Protein AF-K8X800-F1 (afdb_monomer_lite)

Structure (mmCIF, N/CA/C/O backbone):
data_AF-K8X800-F1
#
_entry.id   AF-K8X800-F1
#
loop_
_atom_site.group_PDB
_atom_site.id
_atom_site.type_symbol
_atom_site.label_atom_id
_atom_site.label_alt_id
_atom_site.label_comp_id
_atom_site.label_asym_id
_atom_site.label_entity_id
_atom_site.label_seq_id
_atom_site.pdbx_PDB_ins_code
_atom_site.Cartn_x
_atom_site.Cartn_y
_atom_site.Cartn_z
_atom_site.occupancy
_atom_site.B_iso_or_equiv
_atom_site.auth_seq_id
_atom_site.auth_comp_id
_atom_site.auth_asym_id
_atom_site.auth_atom_id
_atom_site.pdbx_PDB_model_num
ATOM 1 N N . MET A 1 1 ? -2.930 16.608 -13.127 1.00 33.84 1 MET A N 1
ATOM 2 C CA . MET A 1 1 ? -2.537 16.273 -11.742 1.00 33.84 1 MET A CA 1
ATOM 3 C C . MET A 1 1 ? -1.494 15.171 -11.817 1.00 33.84 1 MET A C 1
ATOM 5 O O . MET A 1 1 ? -1.755 14.215 -12.538 1.00 33.84 1 MET A O 1
ATOM 9 N N . PRO A 1 2 ? -0.307 15.297 -11.200 1.00 48.91 2 PRO A N 1
ATOM 10 C CA . PRO A 1 2 ? 0.612 14.167 -11.126 1.00 48.91 2 PRO A CA 1
ATOM 11 C C . PRO A 1 2 ? -0.075 13.074 -10.305 1.00 48.91 2 PRO A C 1
ATOM 13 O O . PRO A 1 2 ? -0.382 13.285 -9.137 1.00 48.91 2 PRO A O 1
ATOM 16 N N . VAL A 1 3 ? -0.377 11.943 -10.937 1.00 53.88 3 VAL A N 1
ATOM 17 C CA . VAL A 1 3 ? -0.880 10.769 -10.226 1.00 53.88 3 VAL A CA 1
ATOM 18 C C . VAL A 1 3 ? 0.306 10.248 -9.422 1.00 53.88 3 VAL A C 1
ATOM 20 O O . VAL A 1 3 ? 1.332 9.877 -9.998 1.00 53.88 3 VAL A O 1
ATOM 23 N N . SER A 1 4 ? 0.224 10.320 -8.095 1.00 62.66 4 SER A N 1
ATOM 24 C CA . SER A 1 4 ? 1.164 9.637 -7.205 1.00 62.66 4 SER A CA 1
ATOM 25 C C . SER A 1 4 ? 1.258 8.180 -7.651 1.00 62.66 4 SER A C 1
ATOM 27 O O . SER A 1 4 ? 0.255 7.598 -8.046 1.00 62.66 4 SER A O 1
ATOM 29 N N . ARG A 1 5 ? 2.456 7.591 -7.676 1.00 68.31 5 ARG A N 1
ATOM 30 C CA . ARG A 1 5 ? 2.632 6.194 -8.118 1.00 68.31 5 ARG A CA 1
ATOM 31 C C . ARG A 1 5 ? 2.552 5.192 -6.969 1.00 68.31 5 ARG A C 1
ATOM 33 O O . ARG A 1 5 ? 2.285 4.033 -7.214 1.00 68.31 5 ARG A O 1
ATOM 40 N N . SER A 1 6 ? 2.706 5.644 -5.729 1.00 77.00 6 SER A N 1
ATOM 41 C CA . SER A 1 6 ? 2.587 4.809 -4.528 1.00 77.00 6 SER A CA 1
ATOM 42 C C . SER A 1 6 ? 1.142 4.694 -4.049 1.00 77.00 6 SER A C 1
ATOM 44 O O . SER A 1 6 ? 0.322 5.548 -4.383 1.00 77.00 6 SER A O 1
ATOM 46 N N . LEU A 1 7 ? 0.847 3.675 -3.240 1.00 82.81 7 LEU A N 1
ATOM 47 C CA . LEU A 1 7 ? -0.418 3.588 -2.513 1.00 82.81 7 LEU A CA 1
ATOM 48 C C . LEU A 1 7 ? -0.531 4.771 -1.546 1.00 82.81 7 LEU A C 1
ATOM 50 O O . LEU A 1 7 ? 0.329 4.946 -0.680 1.00 82.81 7 LEU A O 1
ATOM 54 N N . GLU A 1 8 ? -1.539 5.614 -1.740 1.00 82.81 8 GLU A N 1
ATOM 55 C CA . GLU A 1 8 ? -1.788 6.747 -0.858 1.00 82.81 8 GLU A CA 1
ATOM 56 C C . GLU A 1 8 ? -2.435 6.292 0.442 1.00 82.81 8 GLU A C 1
ATOM 58 O O . GLU A 1 8 ? -3.197 5.332 0.479 1.00 82.81 8 GLU A O 1
ATOM 63 N N . GLU A 1 9 ? -2.169 7.027 1.511 1.00 81.69 9 GLU A N 1
ATOM 64 C CA . GLU A 1 9 ? -2.897 6.844 2.752 1.00 81.69 9 GLU A CA 1
ATOM 65 C C . GLU A 1 9 ? -4.301 7.437 2.658 1.00 81.69 9 GLU A C 1
ATOM 67 O O . GLU A 1 9 ? -4.489 8.545 2.149 1.00 81.69 9 GLU A O 1
ATOM 72 N N . ILE A 1 10 ? -5.290 6.696 3.156 1.00 84.81 10 ILE A N 1
ATOM 73 C CA . ILE A 1 10 ? -6.690 7.112 3.090 1.00 84.81 10 ILE A CA 1
ATOM 74 C C . ILE A 1 10 ? -7.027 7.956 4.310 1.00 84.81 10 ILE A C 1
ATOM 76 O O . ILE A 1 10 ? -7.116 7.459 5.427 1.00 84.81 10 ILE A O 1
ATOM 80 N N . THR A 1 11 ? -7.203 9.256 4.085 1.00 80.00 11 THR A N 1
ATOM 81 C CA . THR A 1 11 ? -7.511 10.238 5.136 1.00 80.00 11 THR A CA 1
ATOM 82 C C . THR A 1 11 ? -9.009 10.409 5.388 1.00 80.00 11 THR A C 1
ATOM 84 O O . THR A 1 11 ? -9.391 10.991 6.395 1.00 80.00 11 THR A O 1
ATOM 87 N N . ASP A 1 12 ? -9.839 9.940 4.458 1.00 79.31 12 ASP A N 1
ATOM 88 C CA . ASP A 1 12 ? -11.302 10.026 4.471 1.00 79.31 12 ASP A CA 1
ATOM 89 C C . ASP A 1 12 ? -11.870 8.613 4.655 1.00 79.31 12 ASP A C 1
ATOM 91 O O . ASP A 1 12 ? -12.245 7.936 3.698 1.00 79.31 12 ASP A O 1
ATOM 95 N N . LEU A 1 13 ? -11.806 8.118 5.891 1.00 83.75 13 LEU A N 1
ATOM 96 C CA . LEU A 1 13 ? -12.487 6.891 6.289 1.00 83.75 13 LEU A CA 1
ATOM 97 C C . LEU A 1 13 ? -13.727 7.265 7.111 1.00 83.75 13 LEU A C 1
ATOM 99 O O . LEU A 1 13 ? -13.605 8.116 7.996 1.00 83.75 13 LEU A O 1
ATOM 103 N N . PRO A 1 14 ? -14.886 6.623 6.868 1.00 84.94 14 PRO A N 1
ATOM 104 C CA . PRO A 1 14 ? -16.074 6.827 7.689 1.00 84.94 14 PRO A CA 1
ATOM 105 C C . PRO A 1 14 ? -15.783 6.509 9.156 1.00 84.94 14 PRO A C 1
ATOM 107 O O . PRO A 1 14 ? -15.144 5.495 9.460 1.00 84.94 14 PRO A O 1
ATOM 110 N N . GLU A 1 15 ? -16.257 7.362 10.064 1.00 83.50 15 GLU A N 1
ATOM 111 C CA . GLU A 1 15 ? -15.979 7.254 11.500 1.00 83.50 15 GLU A CA 1
ATOM 112 C C . GLU A 1 15 ? -16.459 5.917 12.079 1.00 83.50 15 GLU A C 1
ATOM 114 O O . GLU A 1 15 ? -15.796 5.339 12.938 1.00 83.50 15 GLU A O 1
ATOM 119 N N . GLU A 1 16 ? -17.561 5.373 11.557 1.00 85.12 16 GLU A N 1
ATOM 120 C CA . GLU A 1 16 ? -18.122 4.086 11.971 1.00 85.12 16 GLU A CA 1
ATOM 121 C C . GLU A 1 16 ? -17.231 2.877 11.645 1.00 85.12 16 GLU A C 1
ATOM 123 O O . GLU A 1 16 ? -17.445 1.789 12.186 1.00 85.12 16 GLU A O 1
ATOM 128 N N . LEU A 1 17 ? -16.243 3.050 10.763 1.00 85.62 17 LEU A N 1
ATOM 129 C CA . LEU A 1 17 ? -15.295 2.005 10.376 1.00 85.62 17 LEU A CA 1
ATOM 130 C C . LEU A 1 17 ? -13.942 2.138 11.085 1.00 85.62 17 LEU A C 1
ATOM 132 O O . LEU A 1 17 ? -13.109 1.237 10.958 1.00 85.62 17 LEU A O 1
ATOM 136 N N . LEU A 1 18 ? -13.712 3.225 11.828 1.00 86.38 18 LEU A N 1
ATOM 137 C CA . LEU A 1 18 ? -12.474 3.425 12.576 1.00 86.38 18 LEU A CA 1
ATOM 138 C C . LEU A 1 18 ? -12.407 2.441 13.745 1.00 86.38 18 LEU A C 1
ATOM 140 O O . LEU A 1 18 ? -13.318 2.347 14.569 1.00 86.38 18 LEU A O 1
ATOM 144 N N . GLN A 1 19 ? -11.307 1.694 13.818 1.00 85.25 19 GLN A N 1
ATOM 145 C CA . GLN A 1 19 ? -11.091 0.677 14.852 1.00 85.25 19 GLN A CA 1
ATOM 146 C C . GLN A 1 19 ? -9.883 0.988 15.734 1.00 85.25 19 GLN A C 1
ATOM 148 O O . GLN A 1 19 ? -9.686 0.328 16.759 1.00 85.25 19 GLN A O 1
ATOM 153 N N . ASP A 1 20 ? -9.057 1.974 15.372 1.00 86.00 20 ASP A N 1
ATOM 154 C CA . ASP A 1 20 ? -7.890 2.331 16.163 1.00 86.00 20 ASP A CA 1
ATOM 155 C C . ASP A 1 20 ? -8.295 2.967 17.508 1.00 86.00 20 ASP A C 1
ATOM 157 O O . ASP A 1 20 ? -8.925 4.026 17.523 1.00 86.00 20 ASP A O 1
ATOM 161 N N . PRO A 1 21 ? -7.860 2.420 18.662 1.00 86.38 21 PRO A N 1
ATOM 162 C CA . PRO A 1 21 ? -8.105 3.037 19.968 1.00 86.38 21 PRO A CA 1
ATOM 163 C C . PRO A 1 21 ? -7.545 4.461 20.094 1.00 86.38 21 PRO A C 1
ATOM 165 O O . PRO A 1 21 ? -7.944 5.208 20.990 1.00 86.38 21 PRO A O 1
ATOM 168 N N . THR A 1 22 ? -6.587 4.837 19.241 1.00 86.12 22 THR A N 1
ATOM 169 C CA . THR A 1 22 ? -6.083 6.209 19.144 1.00 86.12 22 THR A CA 1
ATOM 170 C C . THR A 1 22 ? -7.186 7.200 18.770 1.00 86.12 22 THR A C 1
ATOM 172 O O . THR A 1 22 ? -7.148 8.315 19.287 1.00 86.12 22 THR A O 1
ATOM 175 N N . TRP A 1 23 ? -8.179 6.807 17.965 1.00 85.94 23 TRP A N 1
ATOM 176 C CA . TRP A 1 23 ? -9.302 7.669 17.588 1.00 85.94 23 TRP A CA 1
ATOM 177 C C . TRP A 1 23 ? -10.020 8.213 18.829 1.00 85.94 23 TRP A C 1
ATOM 179 O O . TRP A 1 23 ? -10.007 9.419 19.078 1.00 85.94 23 TRP A O 1
ATOM 189 N N . GLU A 1 24 ? -10.503 7.310 19.683 1.00 85.00 24 GLU A N 1
ATOM 190 C CA . GLU A 1 24 ? -11.181 7.647 20.939 1.00 85.00 24 GLU A CA 1
ATOM 191 C C . GLU A 1 24 ? -10.265 8.399 21.911 1.00 85.00 24 GLU A C 1
ATOM 193 O O . GLU A 1 24 ? -10.630 9.431 22.473 1.00 85.00 24 GLU A O 1
ATOM 198 N N . ARG A 1 25 ? -9.023 7.928 22.087 1.00 87.69 25 ARG A N 1
ATOM 199 C CA . ARG A 1 25 ? -8.067 8.541 23.031 1.00 87.69 25 ARG A CA 1
ATOM 200 C C . ARG A 1 25 ? -7.646 9.952 22.637 1.00 87.69 25 ARG A C 1
ATOM 202 O O . ARG A 1 25 ? -7.262 10.730 23.505 1.00 87.69 25 ARG A O 1
ATOM 209 N N . SER A 1 26 ? -7.677 10.260 21.346 1.00 84.81 26 SER A N 1
ATOM 210 C CA . SER A 1 26 ? -7.339 11.580 20.812 1.00 84.81 26 SER A CA 1
ATOM 211 C C . SER A 1 26 ? -8.510 12.565 20.857 1.00 84.81 26 SER A C 1
ATOM 213 O O . SER A 1 26 ? -8.3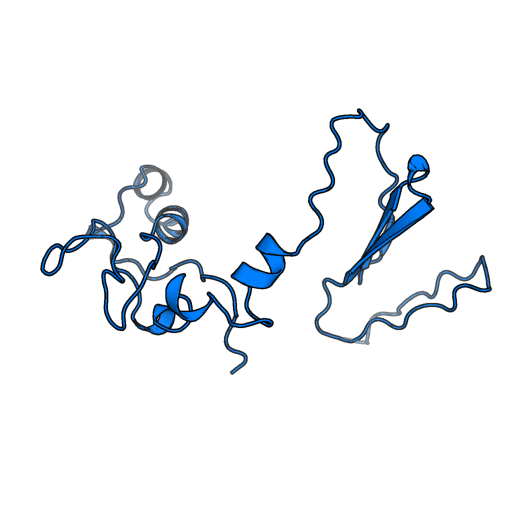43 13.711 20.443 1.00 84.81 26 SER A O 1
ATOM 215 N N . GLY A 1 27 ? -9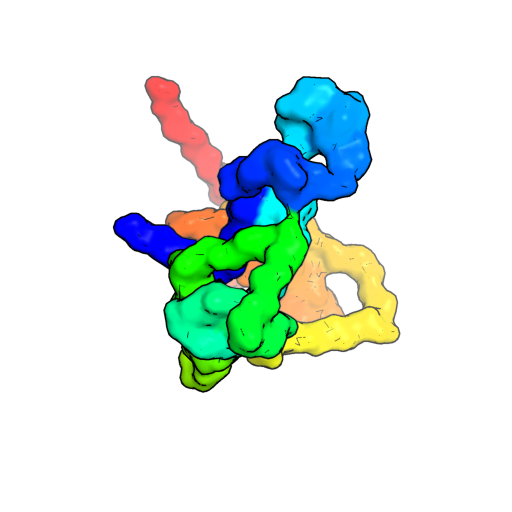.686 12.137 21.334 1.00 83.38 27 GLY A N 1
ATOM 216 C CA . GLY A 1 27 ? -10.904 12.937 21.250 1.00 83.38 27 GLY A CA 1
ATOM 217 C C . GLY A 1 27 ? -11.319 13.180 19.802 1.00 83.38 27 GLY A C 1
ATOM 218 O O . GLY A 1 27 ? -11.666 14.305 19.460 1.00 83.38 27 GLY A O 1
ATOM 219 N N . HIS A 1 28 ? -11.219 12.146 18.958 1.00 81.44 28 HIS A N 1
ATOM 220 C CA . HIS A 1 28 ? -11.646 12.184 17.555 1.00 81.44 28 HIS A CA 1
ATOM 221 C C . HIS A 1 28 ? -10.840 13.165 16.689 1.00 81.44 28 HIS A C 1
ATOM 223 O O . HIS A 1 28 ? -11.368 13.839 15.809 1.00 81.44 28 HIS A O 1
ATOM 229 N N . THR A 1 29 ? -9.528 13.256 16.933 1.00 79.38 29 THR A N 1
ATOM 230 C CA . THR A 1 29 ? -8.631 14.157 16.180 1.00 79.38 29 THR A CA 1
ATOM 231 C C . THR A 1 29 ? -7.582 13.427 15.344 1.00 79.38 29 THR A C 1
ATOM 233 O O . THR A 1 29 ? -7.045 14.000 14.397 1.00 79.38 29 THR A O 1
ATOM 236 N N . ILE A 1 30 ? -7.284 12.161 15.659 1.00 76.88 30 ILE A N 1
ATOM 237 C CA . ILE A 1 30 ? -6.267 11.359 14.970 1.00 76.88 30 ILE A CA 1
ATOM 238 C C . ILE A 1 30 ? -6.913 10.082 14.415 1.00 76.88 30 ILE A C 1
ATOM 240 O O . ILE A 1 30 ? -7.012 9.078 15.119 1.00 76.88 30 ILE A O 1
ATOM 244 N N . SER A 1 31 ? -7.320 10.112 13.143 1.00 71.38 31 SER A N 1
ATOM 245 C CA . SER A 1 31 ? -7.893 8.965 12.404 1.00 71.38 31 SER A CA 1
ATOM 246 C C . SER A 1 31 ? -6.915 8.300 11.422 1.00 71.38 31 SER A C 1
ATOM 248 O O . SER A 1 31 ? -7.134 7.177 10.978 1.00 71.38 31 SER A O 1
ATOM 250 N N . PHE A 1 32 ? -5.798 8.965 11.116 1.00 70.19 32 PHE A N 1
ATOM 251 C CA . PHE A 1 32 ? -4.888 8.627 10.013 1.00 70.19 32 PHE A CA 1
ATOM 252 C C . PHE A 1 32 ? -4.390 7.172 10.024 1.00 70.19 32 PHE A C 1
ATOM 254 O O . PHE A 1 32 ? -4.353 6.520 8.993 1.00 70.19 32 PHE A O 1
ATOM 261 N N . ARG A 1 33 ? -4.117 6.593 11.202 1.00 84.69 33 ARG A N 1
ATOM 262 C CA . ARG A 1 33 ? -3.516 5.249 11.318 1.00 84.69 33 ARG A CA 1
ATOM 263 C C . ARG A 1 33 ? -4.332 4.126 10.677 1.00 84.69 33 ARG A C 1
ATOM 265 O O . ARG A 1 33 ? -3.725 3.154 10.229 1.00 84.69 33 ARG A O 1
ATOM 272 N N . ASP A 1 34 ? -5.661 4.225 10.660 1.00 86.38 34 ASP A N 1
ATOM 273 C CA . ASP A 1 34 ? -6.503 3.238 9.972 1.00 86.38 34 ASP A CA 1
ATOM 274 C C . ASP A 1 34 ? -6.427 3.393 8.444 1.00 86.38 34 ASP A C 1
ATOM 276 O O . ASP A 1 34 ? -6.525 2.400 7.725 1.00 86.38 34 ASP A O 1
ATOM 280 N N . GLY A 1 35 ? -6.108 4.590 7.944 1.00 85.44 35 GLY A N 1
ATOM 281 C CA . GLY A 1 35 ? -5.809 4.855 6.535 1.00 85.44 35 GLY A CA 1
ATOM 282 C C . GLY A 1 35 ? -4.646 4.024 5.996 1.00 85.44 35 GLY A C 1
ATOM 283 O O . GLY A 1 35 ? -4.728 3.480 4.896 1.00 85.44 35 GLY A O 1
ATOM 284 N N . CYS A 1 36 ? -3.595 3.837 6.800 1.00 87.69 36 CYS A N 1
ATOM 285 C CA . CYS A 1 36 ? -2.478 2.930 6.502 1.00 87.69 36 CYS A CA 1
ATOM 286 C C . CYS A 1 36 ? -2.846 1.432 6.525 1.00 87.69 36 CYS A C 1
ATOM 288 O O . CYS A 1 36 ? -2.022 0.597 6.145 1.00 87.69 36 CYS A O 1
ATOM 290 N N . ARG A 1 37 ? -4.027 1.057 7.036 1.00 91.50 37 ARG A N 1
ATOM 291 C CA . ARG A 1 37 ? -4.456 -0.346 7.211 1.00 91.50 37 ARG A CA 1
ATOM 292 C C . ARG A 1 37 ? -5.490 -0.796 6.192 1.00 91.50 37 ARG A C 1
ATOM 294 O O . ARG A 1 37 ? -5.947 -1.939 6.270 1.00 91.50 37 ARG A O 1
ATOM 301 N N . VAL A 1 38 ? -5.866 0.077 5.262 1.00 91.56 38 VAL A N 1
ATOM 302 C CA . VAL A 1 38 ? -6.762 -0.290 4.170 1.00 91.56 38 VAL A CA 1
ATOM 303 C C . VAL A 1 38 ? -6.160 -1.496 3.423 1.00 91.56 38 VAL A C 1
ATOM 305 O O . VAL A 1 38 ? -4.969 -1.478 3.097 1.00 91.56 38 VAL A O 1
ATOM 308 N N . PRO A 1 39 ? -6.937 -2.572 3.201 1.00 93.38 39 PRO A N 1
ATOM 309 C CA . PRO A 1 39 ? -6.425 -3.805 2.622 1.00 93.38 39 PRO A CA 1
ATOM 310 C C . PRO A 1 39 ? -5.714 -3.596 1.286 1.00 93.38 39 PRO A C 1
ATOM 312 O O . PRO A 1 39 ? -6.176 -2.831 0.446 1.00 93.38 39 PRO A O 1
ATOM 315 N N . LEU A 1 40 ? -4.606 -4.312 1.081 1.00 93.50 40 LEU A N 1
ATOM 316 C CA . LEU A 1 40 ? -3.780 -4.152 -0.114 1.00 93.50 40 LEU A CA 1
ATOM 317 C C . LEU A 1 40 ? -4.510 -4.603 -1.394 1.00 93.50 40 LEU A C 1
ATOM 319 O O . LEU A 1 40 ? -5.114 -5.682 -1.397 1.00 93.50 40 LEU A O 1
ATOM 323 N N . PRO A 1 41 ? -4.379 -3.850 -2.503 1.00 94.50 41 PRO A N 1
ATOM 324 C CA . PRO A 1 41 ? -4.980 -4.211 -3.777 1.00 94.50 41 PRO A CA 1
ATOM 325 C C . PRO A 1 41 ? -4.091 -5.197 -4.549 1.00 94.50 41 PRO A C 1
ATOM 327 O O . PRO A 1 41 ? -3.026 -4.851 -5.064 1.00 94.50 41 PRO A O 1
ATOM 330 N N . TRP A 1 42 ? -4.530 -6.446 -4.675 1.00 94.81 42 TRP A N 1
ATOM 331 C CA . TRP A 1 42 ? -3.759 -7.491 -5.356 1.00 94.81 42 TRP A CA 1
ATOM 332 C C . TRP A 1 42 ? -4.013 -7.534 -6.862 1.00 94.81 42 TRP A C 1
ATOM 334 O O . TRP A 1 42 ? -3.071 -7.650 -7.643 1.00 94.81 42 TRP A O 1
ATOM 344 N N . SER A 1 43 ? -5.272 -7.475 -7.295 1.00 94.50 43 SER A N 1
ATOM 345 C CA . SER A 1 43 ? -5.640 -7.690 -8.699 1.00 94.50 43 SER A CA 1
ATOM 346 C C . SER A 1 43 ? -7.046 -7.200 -9.040 1.00 94.50 43 SER A C 1
ATOM 348 O O . SER A 1 43 ? -7.844 -6.909 -8.157 1.00 94.50 43 SER A O 1
ATOM 350 N N . GLY A 1 44 ? -7.373 -7.176 -10.330 1.00 91.44 44 GLY A N 1
ATOM 351 C CA . GLY A 1 44 ? -8.714 -6.862 -10.812 1.00 91.44 44 GLY A CA 1
ATOM 352 C C . GLY A 1 44 ? -9.005 -5.367 -10.901 1.00 91.44 44 GLY A C 1
ATOM 353 O O . GLY A 1 44 ? -8.176 -4.520 -10.584 1.00 91.44 44 GLY A O 1
ATOM 354 N N . ASP A 1 45 ? -10.218 -5.068 -11.354 1.00 90.56 45 ASP A N 1
ATOM 355 C CA . ASP A 1 45 ? -10.618 -3.714 -11.742 1.00 90.56 45 ASP A CA 1
ATOM 356 C C . ASP A 1 45 ? -11.517 -3.013 -10.720 1.00 90.56 45 ASP A C 1
ATOM 358 O O . ASP A 1 45 ? -11.775 -1.818 -10.857 1.00 90.56 45 ASP A O 1
ATOM 362 N N . HIS A 1 46 ? -11.983 -3.744 -9.706 1.00 90.88 46 HIS A N 1
ATOM 363 C CA . HIS A 1 46 ? -12.928 -3.259 -8.705 1.00 90.88 46 HIS A CA 1
ATOM 364 C C . HIS A 1 46 ? -12.558 -3.762 -7.299 1.00 90.88 46 HIS A C 1
ATOM 366 O O . HIS A 1 46 ? -12.025 -4.874 -7.173 1.00 90.88 46 HIS A O 1
ATOM 372 N N . PRO A 1 47 ? -12.881 -2.999 -6.235 1.00 88.50 47 PRO A N 1
ATOM 373 C CA . PRO A 1 47 ? -12.800 -3.474 -4.858 1.00 88.50 47 PRO A CA 1
ATOM 374 C C . PRO A 1 47 ? -13.553 -4.805 -4.689 1.00 88.50 47 PRO A C 1
ATOM 376 O O . PRO A 1 47 ? -14.617 -4.988 -5.282 1.00 88.50 47 PRO A O 1
ATOM 379 N N . PRO A 1 48 ? -13.018 -5.762 -3.915 1.00 92.75 48 PRO A N 1
ATOM 380 C CA . PRO A 1 48 ? -11.902 -5.639 -2.976 1.00 92.75 48 PRO A CA 1
ATOM 381 C C . PRO A 1 48 ? -10.519 -5.898 -3.604 1.00 92.75 48 PRO A C 1
ATOM 383 O O . PRO A 1 48 ? -9.606 -6.326 -2.901 1.00 92.75 48 PRO A O 1
ATOM 386 N N . PHE A 1 49 ? -10.370 -5.711 -4.920 1.00 93.50 49 PHE A N 1
ATOM 387 C CA . PHE A 1 49 ? -9.120 -5.891 -5.662 1.00 93.50 49 PHE A CA 1
ATOM 388 C C . PHE A 1 49 ? -8.420 -7.232 -5.370 1.00 93.50 49 PHE A C 1
ATOM 390 O O . PHE A 1 49 ? -7.204 -7.312 -5.187 1.00 93.50 49 PHE A O 1
ATOM 397 N N . GLY A 1 50 ? -9.203 -8.309 -5.275 1.00 92.19 50 GLY A N 1
ATOM 398 C CA . GLY A 1 50 ? -8.699 -9.657 -5.002 1.00 92.19 50 GLY A CA 1
ATOM 399 C C . GLY A 1 50 ? -8.155 -9.879 -3.585 1.00 92.19 50 GLY A C 1
ATOM 400 O O . GLY A 1 50 ? -7.535 -10.910 -3.348 1.00 92.19 50 GLY A O 1
ATOM 401 N N . PHE A 1 51 ? -8.370 -8.950 -2.646 1.00 93.56 51 PHE A N 1
ATOM 402 C CA . PHE A 1 51 ? -8.017 -9.139 -1.234 1.00 93.56 51 PHE A CA 1
ATOM 403 C C . PHE A 1 51 ? -8.926 -10.160 -0.535 1.00 93.56 51 PHE A C 1
ATOM 405 O O . PHE A 1 51 ? -8.457 -11.020 0.207 1.00 93.56 51 PHE A O 1
ATOM 412 N N . THR A 1 52 ? -10.229 -10.091 -0.800 1.00 93.00 52 THR A N 1
ATOM 413 C CA . THR A 1 52 ? -11.239 -11.057 -0.347 1.00 93.00 52 THR A CA 1
ATOM 414 C C . THR A 1 52 ? -11.918 -11.719 -1.545 1.00 93.00 52 THR A C 1
ATOM 416 O O . THR A 1 52 ? -11.829 -11.237 -2.677 1.00 93.00 52 THR A O 1
ATOM 419 N N . ALA A 1 53 ? -12.603 -12.843 -1.305 1.00 88.56 53 ALA A N 1
ATOM 420 C CA . ALA A 1 53 ? -13.425 -13.485 -2.327 1.00 88.56 53 ALA A CA 1
ATOM 421 C C . ALA A 1 53 ? -14.532 -12.540 -2.828 1.00 88.56 53 ALA A C 1
ATOM 423 O O . ALA A 1 53 ? -14.983 -11.645 -2.108 1.00 88.56 53 ALA A O 1
ATOM 424 N N . HIS A 1 54 ? -14.992 -12.758 -4.063 1.00 82.69 54 HIS A N 1
ATOM 425 C CA . HIS A 1 54 ? -16.058 -11.954 -4.660 1.00 82.69 54 HIS A CA 1
ATOM 426 C C . HIS A 1 54 ? -17.306 -11.914 -3.765 1.00 82.69 54 HIS A C 1
ATOM 428 O O . HIS A 1 54 ? -17.770 -12.947 -3.286 1.00 82.69 54 HIS A O 1
ATOM 434 N N . GLY A 1 55 ? -17.845 -10.711 -3.555 1.00 82.19 55 GLY A N 1
ATOM 435 C CA . GLY A 1 55 ? -19.024 -10.479 -2.715 1.00 82.19 55 GLY A CA 1
ATOM 436 C C . GLY A 1 55 ? -18.737 -10.328 -1.217 1.00 82.19 55 GLY A C 1
ATOM 437 O O . GLY A 1 55 ? -19.667 -10.054 -0.464 1.00 82.19 55 GLY A O 1
ATOM 438 N N . ILE A 1 56 ? -17.481 -10.465 -0.773 1.00 88.88 56 ILE A N 1
ATOM 439 C CA . ILE A 1 56 ? -17.090 -10.227 0.622 1.00 88.88 56 ILE A CA 1
ATOM 440 C C . ILE A 1 56 ? -16.418 -8.859 0.734 1.00 88.88 56 ILE A C 1
ATOM 442 O O . ILE A 1 56 ? -15.328 -8.652 0.196 1.00 88.88 56 ILE A O 1
ATOM 446 N N . GLN A 1 57 ? -17.045 -7.944 1.473 1.00 87.25 57 GLN A N 1
ATOM 447 C CA . GLN A 1 57 ? -16.476 -6.633 1.768 1.00 87.25 57 GLN A CA 1
ATOM 448 C C . GLN A 1 57 ? -15.430 -6.750 2.896 1.00 87.25 57 GLN A C 1
ATOM 450 O O . GLN A 1 57 ? -15.732 -7.334 3.940 1.00 87.25 57 GLN A O 1
ATOM 455 N N . PRO A 1 58 ? -14.205 -6.225 2.720 1.00 90.94 58 PRO A N 1
ATOM 456 C CA . PRO A 1 58 ? -13.220 -6.160 3.794 1.00 90.94 58 PRO A CA 1
ATOM 457 C C . PRO A 1 58 ? -13.622 -5.148 4.877 1.00 90.94 58 PRO A C 1
ATOM 459 O O . PRO A 1 58 ? -14.511 -4.324 4.679 1.00 90.94 58 PRO A O 1
ATOM 462 N N . TRP A 1 59 ? -12.929 -5.191 6.018 1.00 90.25 59 TRP A N 1
ATOM 463 C CA . TRP A 1 59 ? -13.240 -4.351 7.181 1.00 90.25 59 TRP A CA 1
ATOM 464 C C . TRP A 1 59 ? -12.998 -2.849 6.947 1.00 90.25 59 TRP A C 1
ATOM 466 O O . TRP A 1 59 ? -13.590 -2.034 7.646 1.00 90.25 59 TRP A O 1
ATOM 476 N N . LEU A 1 60 ? -12.170 -2.482 5.961 1.00 91.38 60 LEU A N 1
ATOM 477 C CA . LEU A 1 60 ? -11.982 -1.105 5.499 1.00 91.38 60 LEU A CA 1
ATOM 478 C C . LEU A 1 60 ? -12.176 -1.015 3.977 1.00 91.38 60 LEU A C 1
ATOM 480 O O . LEU A 1 60 ? -11.701 -1.898 3.252 1.00 91.38 60 LEU A O 1
ATOM 484 N N . PRO A 1 61 ? -12.846 0.037 3.473 1.00 90.00 61 PRO A N 1
ATOM 485 C CA . PRO A 1 61 ? -13.108 0.211 2.053 1.00 90.00 61 PRO A CA 1
ATOM 486 C C . PRO A 1 61 ? -11.824 0.569 1.298 1.00 90.00 61 PRO A C 1
ATOM 488 O O . PRO A 1 61 ? -11.048 1.419 1.723 1.00 90.00 61 PRO A O 1
ATOM 491 N N . GLN A 1 62 ? -11.622 -0.069 0.146 1.00 90.62 62 GLN A N 1
ATOM 492 C CA . GLN A 1 62 ? -10.538 0.265 -0.777 1.00 90.62 62 GLN A CA 1
ATOM 493 C C . GLN A 1 62 ? -11.031 1.306 -1.797 1.00 90.62 62 GLN A C 1
ATOM 495 O O . GLN A 1 62 ? -12.088 1.085 -2.397 1.00 90.62 62 GLN A O 1
ATOM 500 N N . PRO A 1 63 ? -10.298 2.405 -2.043 1.00 89.81 63 PRO A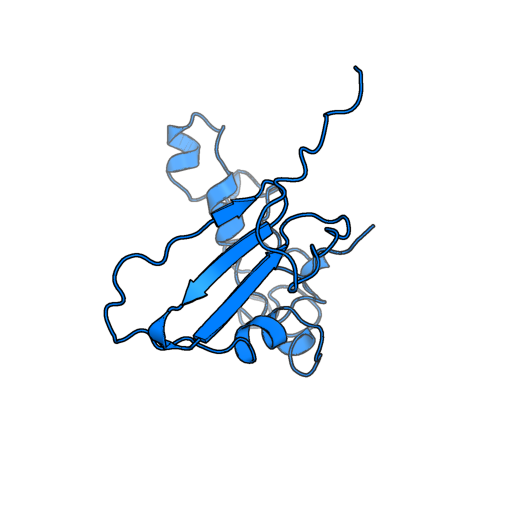 N 1
ATOM 501 C CA . PRO A 1 63 ? -10.685 3.397 -3.044 1.00 89.81 63 PRO A CA 1
ATOM 502 C C . PRO A 1 63 ? -10.608 2.848 -4.469 1.00 89.81 63 PRO A C 1
ATOM 504 O O . PRO A 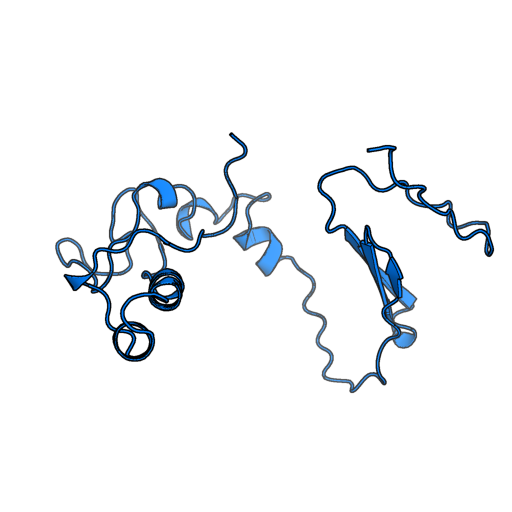1 63 ? -9.640 2.187 -4.840 1.00 89.81 63 PRO A O 1
ATOM 507 N N . GLU A 1 64 ? -11.559 3.221 -5.325 1.00 89.31 64 GLU A N 1
ATOM 508 C CA . GLU A 1 64 ? -11.558 2.815 -6.741 1.00 89.31 64 GLU A CA 1
ATOM 509 C C . GLU A 1 64 ? -10.314 3.294 -7.506 1.00 89.31 64 GLU A C 1
ATOM 511 O O . GLU A 1 64 ? -9.840 2.619 -8.422 1.00 89.31 64 GLU A O 1
ATOM 516 N N . ALA A 1 65 ? -9.732 4.426 -7.091 1.00 88.94 65 ALA A N 1
ATOM 517 C CA . ALA A 1 65 ? -8.512 4.986 -7.672 1.00 88.94 65 ALA A CA 1
ATOM 518 C C . ALA A 1 65 ? -7.304 4.031 -7.595 1.00 88.94 65 ALA A C 1
ATOM 520 O O . ALA A 1 65 ? -6.347 4.186 -8.354 1.00 88.94 65 ALA A O 1
ATOM 521 N N . TRP A 1 66 ? -7.342 3.022 -6.718 1.00 91.25 66 TRP A N 1
ATOM 522 C CA . TRP A 1 66 ? -6.285 2.018 -6.600 1.00 91.25 66 TRP A CA 1
ATOM 523 C C . TRP A 1 66 ? -6.285 0.965 -7.704 1.00 91.25 66 TRP A C 1
ATOM 525 O O . TRP A 1 66 ? -5.333 0.190 -7.785 1.00 91.25 66 TRP A O 1
ATOM 535 N N . LYS A 1 67 ? -7.272 0.971 -8.608 1.00 92.19 67 LYS A N 1
ATOM 536 C CA . LYS A 1 67 ? -7.317 0.082 -9.778 1.00 92.19 67 LYS A CA 1
ATOM 537 C C . LYS A 1 67 ? -5.977 0.014 -10.525 1.00 92.19 67 LYS A C 1
ATOM 539 O O . LYS A 1 67 ? -5.479 -1.072 -10.813 1.00 92.19 67 LYS A O 1
ATOM 544 N N . SER A 1 68 ? -5.359 1.166 -10.798 1.00 91.38 68 SER A N 1
ATOM 545 C CA . SER A 1 68 ? -4.079 1.248 -11.522 1.00 91.38 68 SER A CA 1
ATOM 546 C C . SER A 1 68 ? -2.840 1.005 -10.649 1.00 91.38 68 SER A C 1
ATOM 548 O O . SER A 1 68 ? -1.727 1.146 -11.140 1.00 91.38 68 SER A O 1
ATOM 550 N N . LYS A 1 69 ? -3.024 0.696 -9.363 1.00 91.88 69 LYS A N 1
ATOM 551 C CA . LYS A 1 69 ? -1.973 0.471 -8.354 1.00 91.88 69 LYS A CA 1
ATOM 552 C C . LYS A 1 69 ? -2.029 -0.945 -7.773 1.00 91.88 69 LYS A C 1
ATOM 554 O O . LYS A 1 69 ? -1.381 -1.240 -6.773 1.00 91.88 69 LYS A O 1
ATOM 559 N N . THR A 1 70 ? -2.855 -1.818 -8.354 1.00 94.62 70 THR A N 1
ATOM 560 C CA . THR A 1 70 ? -2.918 -3.223 -7.947 1.00 94.62 70 THR A CA 1
ATOM 561 C C . THR A 1 70 ? -1.587 -3.909 -8.243 1.00 94.62 70 THR A C 1
ATOM 563 O O . THR A 1 70 ? -0.911 -3.571 -9.217 1.00 94.62 70 THR A O 1
ATOM 566 N N . VAL A 1 71 ? -1.227 -4.931 -7.462 1.00 94.88 71 VAL A N 1
ATOM 567 C CA . VAL A 1 71 ? -0.027 -5.742 -7.748 1.00 94.88 71 VAL A CA 1
ATOM 568 C C . VAL A 1 71 ? -0.061 -6.296 -9.176 1.00 94.88 71 VAL A C 1
ATOM 570 O O . VAL A 1 71 ? 0.974 -6.319 -9.840 1.00 94.88 71 VAL A O 1
ATOM 573 N N . ALA A 1 72 ? -1.232 -6.703 -9.671 1.00 95.31 72 ALA A N 1
ATOM 574 C CA . ALA A 1 72 ? -1.413 -7.149 -11.049 1.00 95.31 72 ALA A CA 1
ATOM 575 C C . ALA A 1 72 ? -1.149 -6.038 -12.082 1.00 95.31 72 ALA A C 1
ATOM 577 O O . ALA A 1 72 ? -0.476 -6.309 -13.070 1.00 95.31 72 ALA A O 1
ATOM 578 N N . ALA A 1 73 ? -1.633 -4.810 -11.854 1.00 93.25 73 ALA A N 1
ATOM 579 C CA . ALA A 1 73 ? -1.407 -3.678 -12.757 1.00 93.25 73 ALA A CA 1
ATOM 580 C C . ALA A 1 73 ? 0.058 -3.215 -12.768 1.00 93.25 73 ALA A C 1
ATOM 582 O O . ALA A 1 73 ? 0.584 -2.873 -13.823 1.00 93.25 73 ALA A O 1
ATOM 583 N N . GLU A 1 74 ? 0.732 -3.230 -11.616 1.00 94.31 74 GLU A N 1
ATOM 584 C CA . GLU A 1 74 ? 2.142 -2.837 -11.521 1.00 94.31 74 GLU A CA 1
ATOM 585 C C . GLU A 1 74 ? 3.114 -3.942 -11.968 1.00 94.31 74 GLU A C 1
ATOM 587 O O . GLU A 1 74 ? 4.282 -3.671 -12.265 1.00 94.31 74 GLU A O 1
ATOM 592 N N . THR A 1 75 ? 2.664 -5.201 -12.007 1.00 94.62 75 THR A N 1
ATOM 593 C CA . THR A 1 75 ? 3.498 -6.328 -12.437 1.00 94.62 75 THR A CA 1
ATOM 594 C C . THR A 1 75 ? 3.720 -6.282 -13.945 1.00 94.62 75 THR A C 1
ATOM 596 O O . THR A 1 75 ? 2.787 -6.385 -14.731 1.00 94.62 75 THR A O 1
ATOM 599 N N . GLY A 1 76 ? 4.989 -6.196 -14.347 1.00 87.44 76 GLY A N 1
ATOM 600 C CA . GLY A 1 76 ? 5.391 -6.128 -15.754 1.00 87.44 76 GLY A CA 1
ATOM 601 C C . GLY A 1 76 ? 5.538 -4.703 -16.288 1.00 87.44 76 GLY A C 1
ATOM 602 O O . GLY A 1 76 ? 6.121 -4.536 -17.355 1.00 87.44 76 GLY A O 1
ATOM 603 N N . ASP A 1 77 ? 5.098 -3.691 -15.537 1.00 92.44 77 ASP A N 1
ATOM 604 C CA . ASP A 1 77 ? 5.418 -2.293 -15.821 1.00 92.44 77 ASP A CA 1
ATOM 605 C C . ASP A 1 77 ? 6.838 -1.976 -15.303 1.00 92.44 77 ASP A C 1
ATOM 607 O O . ASP A 1 77 ? 7.073 -2.032 -14.089 1.00 92.44 77 ASP A O 1
ATOM 611 N N . PRO A 1 78 ? 7.810 -1.674 -16.188 1.00 91.06 78 PRO A N 1
ATOM 612 C CA . PRO A 1 78 ? 9.177 -1.365 -15.779 1.00 91.06 78 PRO A CA 1
ATOM 613 C C . PRO A 1 78 ? 9.288 -0.068 -14.966 1.00 91.06 78 PRO A C 1
ATOM 615 O O . PRO A 1 78 ? 10.242 0.074 -14.199 1.00 91.06 78 PRO A O 1
ATOM 618 N N . ASP A 1 79 ? 8.320 0.843 -15.091 1.00 89.50 79 ASP A N 1
ATOM 619 C CA . ASP A 1 79 ? 8.332 2.150 -14.433 1.00 89.50 79 ASP A CA 1
ATOM 620 C C . ASP A 1 79 ? 7.461 2.187 -13.155 1.00 89.50 79 ASP A C 1
ATOM 622 O O . ASP A 1 79 ? 7.246 3.259 -12.568 1.00 89.50 79 ASP A O 1
ATOM 626 N N . SER A 1 80 ? 6.942 1.038 -12.708 1.00 91.44 80 SER A N 1
ATOM 627 C CA . SER A 1 80 ? 6.098 0.941 -11.513 1.00 91.44 80 SER A CA 1
ATOM 628 C C . SER A 1 80 ? 6.891 1.015 -10.205 1.00 91.44 80 SER A C 1
ATOM 630 O O . SER A 1 80 ? 8.086 0.702 -10.140 1.00 91.44 80 SER A O 1
ATOM 632 N N . MET A 1 81 ? 6.206 1.396 -9.119 1.00 90.94 81 MET A N 1
ATOM 633 C CA . MET A 1 81 ? 6.804 1.385 -7.781 1.00 90.94 81 MET A CA 1
ATOM 634 C C . MET A 1 81 ? 7.171 -0.039 -7.349 1.00 90.94 81 MET A C 1
ATOM 636 O O . MET A 1 81 ? 8.238 -0.245 -6.768 1.00 90.94 81 MET A O 1
ATOM 640 N N . LEU A 1 82 ? 6.350 -1.040 -7.675 1.00 91.88 82 LEU A N 1
ATOM 641 C CA . LEU A 1 82 ? 6.668 -2.446 -7.436 1.00 91.88 82 LEU A CA 1
ATOM 642 C C . LEU A 1 82 ? 7.971 -2.879 -8.118 1.00 91.88 82 LEU A C 1
ATOM 644 O O . LEU A 1 82 ? 8.801 -3.547 -7.491 1.00 91.88 82 LEU A O 1
ATOM 648 N N . THR A 1 83 ? 8.181 -2.496 -9.380 1.00 91.25 83 THR A N 1
ATOM 649 C CA . THR A 1 83 ? 9.427 -2.808 -10.092 1.00 91.25 83 THR A CA 1
ATOM 650 C C . THR A 1 83 ? 10.615 -2.077 -9.478 1.00 91.25 83 THR A C 1
ATOM 652 O O . THR A 1 83 ? 11.663 -2.702 -9.287 1.00 91.25 83 THR A O 1
ATOM 655 N N . LEU A 1 84 ? 10.456 -0.808 -9.081 1.00 90.00 84 LEU A N 1
ATOM 656 C CA . LEU A 1 84 ? 11.485 -0.065 -8.344 1.00 90.00 84 LEU A CA 1
ATOM 657 C C . LEU A 1 84 ? 11.930 -0.838 -7.091 1.00 90.00 84 LEU A C 1
ATOM 659 O O . LEU A 1 84 ? 13.123 -1.074 -6.920 1.00 90.00 84 LEU A O 1
ATOM 663 N N . TYR A 1 85 ? 10.997 -1.284 -6.244 1.00 88.75 85 TYR A N 1
ATOM 664 C CA . TYR A 1 85 ? 11.330 -2.020 -5.015 1.00 88.75 85 TYR A CA 1
ATOM 665 C C . TYR A 1 85 ? 11.949 -3.400 -5.281 1.00 88.75 85 TYR A C 1
ATOM 667 O O . TYR A 1 85 ? 12.847 -3.818 -4.552 1.00 88.75 85 TYR A O 1
ATOM 675 N N . ARG A 1 86 ? 11.505 -4.110 -6.324 1.00 90.12 86 ARG A N 1
ATOM 676 C CA . ARG A 1 86 ? 12.049 -5.433 -6.690 1.00 90.12 86 ARG A CA 1
ATOM 677 C C . ARG A 1 86 ? 13.441 -5.361 -7.309 1.00 90.12 86 ARG A C 1
ATOM 679 O O . ARG A 1 86 ? 14.254 -6.252 -7.083 1.00 90.12 86 ARG A O 1
ATOM 686 N N . THR A 1 87 ? 13.699 -4.337 -8.117 1.00 88.12 87 THR A N 1
ATOM 687 C CA . THR A 1 87 ? 14.981 -4.157 -8.815 1.00 88.12 87 THR A CA 1
ATOM 688 C C . THR A 1 87 ? 15.982 -3.349 -8.001 1.00 88.12 87 THR A C 1
ATOM 690 O O . THR A 1 87 ? 17.177 -3.373 -8.309 1.00 88.12 87 THR A O 1
ATOM 693 N N . ALA A 1 88 ? 15.522 -2.671 -6.942 1.00 82.94 88 ALA A N 1
ATOM 694 C CA . ALA A 1 88 ? 16.397 -2.012 -5.995 1.00 82.94 88 ALA A CA 1
ATOM 695 C C . ALA A 1 88 ? 17.440 -3.018 -5.480 1.00 82.94 88 ALA A C 1
ATOM 697 O O . ALA A 1 88 ? 17.091 -4.105 -4.999 1.00 82.94 88 ALA A O 1
ATOM 698 N N . PRO A 1 89 ? 18.736 -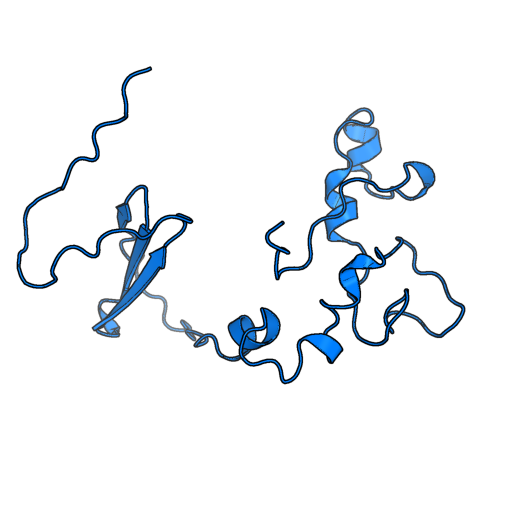2.680 -5.574 1.00 70.12 89 PRO A N 1
ATOM 699 C CA . PRO A 1 89 ? 19.777 -3.543 -5.059 1.00 70.12 89 PRO A CA 1
ATOM 700 C C . PRO A 1 89 ? 19.585 -3.673 -3.548 1.00 70.12 89 PRO A C 1
ATOM 702 O O . PRO A 1 89 ? 19.774 -2.710 -2.806 1.00 70.12 89 PRO A O 1
ATOM 705 N N . HIS A 1 90 ? 19.214 -4.870 -3.094 1.00 63.59 90 HIS A N 1
ATOM 706 C CA . HIS A 1 90 ? 19.200 -5.195 -1.677 1.00 63.59 90 HIS A CA 1
ATOM 707 C C . HIS A 1 90 ? 20.651 -5.160 -1.207 1.00 63.59 90 HIS A C 1
ATOM 709 O O . HIS A 1 90 ? 21.470 -6.010 -1.557 1.00 63.59 90 HIS A O 1
ATOM 715 N N . SER A 1 91 ? 21.012 -4.114 -0.472 1.00 57.25 91 SER A N 1
ATOM 716 C CA . SER A 1 91 ? 22.296 -4.070 0.203 1.00 57.25 91 SER A CA 1
ATOM 717 C C . SER A 1 91 ? 22.210 -4.994 1.410 1.00 57.25 91 SER A C 1
ATOM 719 O O . SER A 1 91 ? 21.889 -4.530 2.504 1.00 57.25 91 SER A O 1
ATOM 721 N N . ASP A 1 92 ? 22.488 -6.283 1.216 1.00 56.19 92 ASP A N 1
ATOM 722 C CA . ASP A 1 92 ? 22.744 -7.213 2.316 1.00 56.19 92 ASP A CA 1
ATOM 723 C C . ASP A 1 92 ? 23.929 -6.683 3.129 1.00 56.19 92 ASP A C 1
ATOM 725 O O . ASP A 1 92 ? 25.101 -6.930 2.843 1.00 56.19 92 ASP A O 1
ATOM 729 N N . SER A 1 93 ? 23.622 -5.892 4.151 1.00 55.19 93 SER A N 1
ATOM 730 C CA . SER A 1 93 ? 24.587 -5.421 5.137 1.00 55.19 93 SER A CA 1
ATOM 731 C C . SER A 1 93 ? 24.492 -6.306 6.373 1.00 55.19 93 SER A C 1
ATOM 733 O O . SER A 1 93 ? 24.312 -5.829 7.485 1.00 55.19 93 SER A O 1
ATOM 735 N N . ALA A 1 94 ? 24.679 -7.616 6.184 1.00 43.84 94 ALA A N 1
ATOM 736 C CA . ALA A 1 94 ? 25.084 -8.514 7.269 1.00 43.84 94 ALA A CA 1
ATOM 737 C C . ALA A 1 94 ? 26.555 -8.290 7.690 1.00 43.84 94 ALA A C 1
ATOM 739 O O . ALA A 1 94 ? 27.091 -9.005 8.531 1.00 43.84 94 ALA A O 1
ATOM 740 N N . ALA A 1 95 ? 27.222 -7.269 7.147 1.00 45.88 95 ALA A N 1
ATOM 741 C CA . ALA A 1 95 ? 28.418 -6.703 7.742 1.00 45.88 95 ALA A CA 1
ATOM 742 C C . ALA A 1 95 ? 28.019 -5.406 8.448 1.00 45.88 95 ALA A C 1
ATOM 744 O O . ALA A 1 95 ? 27.716 -4.418 7.782 1.00 45.88 95 ALA A O 1
ATOM 745 N N . HIS A 1 96 ? 28.041 -5.417 9.783 1.00 48.72 96 HIS A N 1
ATOM 746 C CA . HIS A 1 96 ? 28.062 -4.212 10.609 1.00 48.72 96 HIS A CA 1
ATOM 747 C C . HIS A 1 96 ? 29.079 -3.221 10.017 1.00 48.72 96 HIS A C 1
ATOM 749 O O . HIS A 1 96 ? 30.291 -3.380 10.173 1.00 48.72 96 HIS A O 1
ATOM 755 N N . CYS A 1 97 ? 28.595 -2.226 9.276 1.00 40.88 97 CYS A N 1
ATOM 756 C CA . CYS A 1 97 ? 29.407 -1.114 8.815 1.00 40.88 97 CYS A CA 1
ATOM 757 C C . CYS A 1 97 ? 29.358 -0.056 9.928 1.00 40.88 97 CYS A C 1
ATOM 759 O O . CYS A 1 97 ? 28.256 0.254 10.388 1.00 40.88 97 CYS A O 1
ATOM 761 N N . PRO A 1 98 ? 30.498 0.489 10.399 1.00 52.28 98 PRO A N 1
ATOM 762 C CA . PRO A 1 98 ? 30.474 1.644 11.297 1.00 52.28 98 PRO A CA 1
ATOM 763 C C . PRO A 1 98 ? 29.656 2.772 10.648 1.00 52.28 98 PRO A C 1
ATOM 765 O O . PRO A 1 98 ? 29.603 2.819 9.414 1.00 52.28 98 PRO A O 1
ATOM 768 N N . PRO A 1 99 ? 28.996 3.648 11.433 1.00 50.88 99 PRO A N 1
ATOM 769 C CA . PRO A 1 99 ? 27.977 4.558 10.920 1.00 50.88 99 PRO A CA 1
ATOM 770 C C . PRO A 1 99 ? 28.501 5.315 9.700 1.00 50.88 99 PRO A C 1
ATOM 772 O O . PRO A 1 99 ? 29.454 6.091 9.784 1.00 50.88 99 PRO A O 1
ATOM 775 N N . CYS A 1 100 ? 27.900 5.035 8.542 1.00 46.47 100 CYS A N 1
ATOM 776 C CA . CYS A 1 100 ? 28.178 5.753 7.311 1.00 46.47 100 CYS A CA 1
ATOM 777 C C . CYS A 1 100 ? 27.932 7.241 7.570 1.00 46.47 100 CYS A C 1
ATOM 779 O O . CYS A 1 100 ? 26.862 7.616 8.049 1.00 46.47 100 CYS A O 1
ATOM 781 N N . VAL A 1 101 ? 28.897 8.095 7.231 1.00 54.16 101 VAL A N 1
ATOM 782 C CA . VAL A 1 101 ? 28.696 9.545 7.279 1.00 54.16 101 VAL A CA 1
ATOM 783 C C . VAL A 1 101 ? 27.682 9.895 6.191 1.00 54.16 101 VAL A C 1
ATOM 785 O O . VAL A 1 101 ? 28.001 9.868 5.002 1.00 54.16 101 VAL A O 1
ATOM 788 N N . ALA A 1 102 ? 26.441 10.154 6.595 1.00 52.41 102 ALA A N 1
ATOM 789 C CA . ALA A 1 102 ? 25.440 10.755 5.733 1.00 52.41 102 ALA A CA 1
ATOM 790 C C . ALA A 1 102 ? 25.704 12.259 5.702 1.00 52.41 102 ALA A C 1
ATOM 792 O O . ALA A 1 102 ? 25.701 12.917 6.744 1.00 52.41 102 ALA A O 1
ATOM 793 N N . THR A 1 103 ? 25.946 12.810 4.518 1.00 50.75 103 THR A N 1
ATOM 794 C CA . THR A 1 103 ? 25.926 14.261 4.344 1.00 50.75 103 THR A CA 1
ATOM 795 C C . THR A 1 103 ? 24.558 14.625 3.800 1.00 50.75 103 THR A C 1
ATOM 797 O O . THR A 1 103 ? 24.212 14.270 2.671 1.00 50.75 103 THR A O 1
ATOM 800 N N . LEU A 1 104 ? 23.771 15.300 4.635 1.00 47.78 104 LEU A N 1
ATOM 801 C CA . LEU A 1 104 ? 22.516 15.903 4.227 1.00 47.78 104 LEU A CA 1
ATOM 802 C C . LEU A 1 104 ? 22.837 17.268 3.610 1.00 47.78 104 LEU A C 1
ATOM 804 O O . LEU A 1 104 ? 23.243 18.192 4.315 1.00 47.78 104 LEU A O 1
ATOM 808 N N . CYS A 1 105 ? 22.671 17.404 2.300 1.00 46.09 105 CYS A N 1
ATOM 809 C CA . CYS A 1 105 ? 22.431 18.717 1.709 1.00 46.09 105 CYS A CA 1
ATOM 810 C C . CYS A 1 105 ? 20.914 18.917 1.665 1.00 46.09 105 CYS A C 1
ATOM 812 O O . CYS A 1 105 ? 20.192 17.943 1.464 1.00 46.09 105 CYS A O 1
ATOM 814 N N . LEU A 1 106 ? 20.420 20.155 1.804 1.00 53.56 106 LEU A N 1
ATOM 815 C CA . LEU A 1 106 ? 18.974 20.449 1.797 1.00 53.56 106 LEU A CA 1
ATOM 816 C C . LEU A 1 106 ? 18.210 19.819 0.611 1.00 53.56 106 LEU A C 1
ATOM 818 O O . LEU A 1 106 ? 17.009 19.614 0.716 1.00 53.56 106 LEU A O 1
ATOM 822 N N . ALA A 1 107 ? 18.899 19.498 -0.490 1.00 53.47 107 ALA A N 1
ATOM 823 C CA . ALA A 1 107 ? 18.301 18.969 -1.710 1.00 53.47 107 ALA A CA 1
ATOM 824 C C . ALA A 1 107 ? 18.579 17.477 -2.009 1.00 53.47 107 ALA A C 1
ATOM 826 O O . ALA A 1 107 ? 17.934 16.884 -2.881 1.00 53.47 107 ALA A O 1
ATOM 827 N N . ALA A 1 108 ? 19.542 16.849 -1.325 1.00 57.28 108 ALA A N 1
ATOM 828 C CA . ALA A 1 108 ? 19.932 15.465 -1.594 1.00 57.28 108 ALA A CA 1
ATOM 829 C C . ALA A 1 108 ? 20.575 14.787 -0.381 1.00 57.28 108 ALA A C 1
ATOM 831 O O . ALA A 1 108 ? 21.395 15.373 0.332 1.00 57.28 108 ALA A O 1
ATOM 832 N N . ILE A 1 109 ? 20.257 13.506 -0.211 1.00 62.94 109 ILE A N 1
ATOM 833 C CA . ILE A 1 109 ? 20.895 12.628 0.765 1.00 62.94 109 ILE A CA 1
ATOM 834 C C . ILE A 1 109 ? 21.996 11.858 0.044 1.00 62.94 109 ILE A C 1
ATOM 836 O O . ILE A 1 109 ? 21.722 11.072 -0.867 1.00 62.94 109 ILE A O 1
ATOM 840 N N . THR A 1 110 ? 23.249 12.091 0.440 1.00 62.69 110 THR A N 1
ATOM 841 C CA . THR A 1 110 ? 24.401 11.373 -0.114 1.00 62.69 110 THR A CA 1
ATOM 842 C C . THR A 1 110 ? 24.965 10.414 0.926 1.00 62.69 110 THR A C 1
ATOM 844 O O . THR A 1 110 ? 25.482 10.835 1.963 1.00 62.69 110 THR A O 1
ATOM 847 N N . HIS A 1 111 ? 24.904 9.118 0.626 1.00 61.09 111 HIS A N 1
ATOM 848 C CA . HIS A 1 111 ? 25.537 8.069 1.417 1.00 61.09 111 HIS A CA 1
ATOM 849 C C . HIS A 1 111 ? 26.784 7.555 0.704 1.00 61.09 111 HIS A C 1
ATOM 851 O O . HIS A 1 111 ? 26.724 7.052 -0.422 1.00 61.09 111 HIS A O 1
ATOM 857 N N . ARG A 1 112 ? 27.927 7.642 1.386 1.00 63.59 112 ARG A N 1
ATOM 858 C CA . ARG A 1 112 ? 29.181 7.040 0.932 1.00 63.59 112 ARG A CA 1
ATOM 859 C C . ARG A 1 112 ? 29.447 5.772 1.729 1.00 63.59 112 ARG A C 1
ATOM 861 O O . ARG A 1 112 ? 29.618 5.843 2.942 1.00 63.59 112 ARG A O 1
ATOM 868 N N . CYS A 1 113 ? 29.559 4.632 1.052 1.00 55.78 113 CYS A N 1
ATOM 869 C CA . CYS A 1 113 ? 30.061 3.405 1.669 1.00 55.78 113 CYS A CA 1
ATOM 870 C C . CYS A 1 113 ? 31.568 3.274 1.371 1.00 55.78 113 CYS A C 1
ATOM 872 O O . CYS A 1 113 ? 31.933 3.002 0.221 1.00 55.78 113 CYS A O 1
ATOM 874 N N . PRO A 1 114 ? 32.468 3.437 2.363 1.00 57.59 114 PRO A N 1
ATOM 875 C CA . PRO A 1 114 ? 33.913 3.358 2.131 1.00 57.59 114 PRO A CA 1
ATOM 876 C C . PRO A 1 114 ? 34.352 1.983 1.610 1.00 57.59 114 PRO A C 1
ATOM 878 O O . PRO A 1 114 ? 35.263 1.892 0.791 1.00 57.59 114 PRO A O 1
ATOM 881 N N . ARG A 1 115 ? 33.667 0.918 2.050 1.00 58.94 115 ARG A N 1
ATOM 882 C CA . ARG A 1 115 ? 33.981 -0.480 1.720 1.00 58.94 115 ARG A CA 1
ATOM 883 C C . ARG A 1 115 ? 33.622 -0.850 0.282 1.00 58.94 115 ARG A C 1
ATOM 885 O O . ARG A 1 115 ? 34.382 -1.555 -0.369 1.00 58.94 115 ARG A O 1
ATOM 892 N N . LEU A 1 116 ? 32.485 -0.367 -0.218 1.00 62.31 116 LEU A N 1
ATOM 893 C CA . LEU A 1 116 ? 32.009 -0.685 -1.569 1.00 62.31 116 LEU A CA 1
ATOM 894 C C . LEU A 1 116 ? 32.522 0.294 -2.631 1.00 62.31 116 LEU A C 1
ATOM 896 O O . LEU A 1 116 ? 32.265 0.084 -3.812 1.00 62.31 116 LEU A O 1
ATOM 900 N N . ARG A 1 117 ? 33.203 1.381 -2.227 1.00 64.75 117 ARG A N 1
ATOM 901 C CA . ARG A 1 117 ? 33.565 2.517 -3.100 1.00 64.75 117 ARG A CA 1
ATOM 902 C C . ARG A 1 117 ? 32.376 3.026 -3.936 1.00 64.75 117 ARG A C 1
ATOM 904 O O . ARG A 1 117 ? 32.565 3.579 -5.016 1.00 64.75 117 ARG A O 1
ATOM 911 N N . ARG A 1 118 ? 31.151 2.851 -3.430 1.00 66.44 118 ARG A N 1
ATOM 912 C CA . ARG A 1 118 ? 29.905 3.296 -4.063 1.00 66.44 118 ARG A CA 1
ATOM 913 C C . ARG A 1 118 ? 29.344 4.506 -3.333 1.00 66.44 118 ARG A C 1
ATOM 915 O O . ARG A 1 118 ? 29.471 4.636 -2.112 1.00 66.44 118 ARG A O 1
ATOM 922 N N . TRP A 1 119 ? 28.712 5.360 -4.122 1.00 65.06 119 TRP A N 1
ATOM 923 C CA . TRP A 1 119 ? 27.941 6.504 -3.669 1.00 65.06 119 TRP A CA 1
ATOM 924 C C . TRP A 1 119 ? 26.483 6.253 -4.019 1.00 65.06 119 TRP A C 1
ATOM 926 O O . TRP A 1 119 ? 26.184 5.931 -5.169 1.00 65.06 119 TRP A O 1
ATOM 936 N N . THR A 1 120 ? 25.602 6.426 -3.043 1.00 70.38 120 THR A N 1
ATOM 937 C CA . THR A 1 120 ? 24.158 6.473 -3.265 1.00 70.38 120 THR A CA 1
ATOM 938 C C . THR A 1 120 ? 23.719 7.912 -3.063 1.00 70.38 120 THR A C 1
ATOM 940 O O . THR A 1 120 ? 23.984 8.491 -2.009 1.00 70.38 120 THR A O 1
ATOM 943 N N . VAL A 1 121 ? 23.083 8.493 -4.076 1.00 73.00 121 VAL A N 1
ATOM 944 C CA . VAL A 1 121 ? 22.528 9.848 -4.024 1.00 73.00 121 VAL A CA 1
ATOM 945 C C . VAL A 1 121 ? 21.028 9.726 -4.232 1.00 73.00 121 VAL A C 1
ATOM 947 O O . VAL A 1 121 ? 20.595 9.209 -5.258 1.00 73.00 121 VAL A O 1
ATOM 950 N N . VAL A 1 122 ? 20.248 10.187 -3.258 1.00 75.06 122 VAL A N 1
ATOM 951 C CA . VAL A 1 122 ? 18.789 10.280 -3.359 1.00 75.06 122 VAL A CA 1
ATOM 952 C C . VAL A 1 122 ? 18.428 11.755 -3.344 1.00 75.06 122 VAL A C 1
ATOM 954 O O . VAL A 1 122 ? 18.669 12.443 -2.351 1.00 75.06 122 VAL A O 1
ATOM 957 N N . SER A 1 123 ? 17.881 12.256 -4.450 1.00 76.50 123 SER A N 1
ATOM 958 C CA . SER A 1 123 ? 17.288 13.590 -4.463 1.00 76.50 123 SER A CA 1
ATOM 959 C C . SER A 1 123 ? 15.874 13.504 -3.905 1.00 76.50 123 SER A C 1
ATOM 961 O O . SER A 1 123 ? 15.091 12.648 -4.308 1.00 76.50 123 SER A O 1
ATOM 963 N N . VAL A 1 124 ? 15.573 14.379 -2.952 1.00 74.31 124 VAL A N 1
ATOM 964 C CA . VAL A 1 124 ? 14.244 14.497 -2.331 1.00 74.31 124 VAL A CA 1
ATOM 965 C C . VAL A 1 124 ? 13.495 15.731 -2.838 1.00 74.31 124 VAL A C 1
ATOM 967 O O . VAL A 1 124 ? 12.338 15.948 -2.488 1.00 74.31 124 VAL A O 1
ATOM 970 N N . CYS A 1 125 ? 14.144 16.535 -3.683 1.00 70.69 125 CYS A N 1
ATOM 971 C CA . CYS A 1 125 ? 13.543 17.683 -4.338 1.00 70.69 125 CYS A CA 1
ATOM 972 C C . CYS A 1 125 ? 12.910 17.269 -5.662 1.00 70.69 125 CYS A C 1
ATOM 974 O O . CYS A 1 125 ? 13.444 16.459 -6.416 1.00 70.69 125 CYS A O 1
ATOM 976 N N . ARG A 1 126 ? 11.763 17.879 -5.959 1.00 65.88 126 ARG A N 1
ATOM 977 C CA . ARG A 1 126 ? 11.086 17.717 -7.246 1.00 65.88 126 ARG A CA 1
ATOM 978 C C . ARG A 1 126 ? 11.807 18.452 -8.378 1.00 65.88 126 ARG A C 1
ATOM 980 O O . ARG A 1 126 ? 11.655 18.093 -9.541 1.00 65.88 126 ARG A O 1
ATOM 987 N N . GLU A 1 127 ? 12.564 19.486 -8.029 1.00 74.56 127 GLU A N 1
ATOM 988 C CA . GLU A 1 127 ? 13.380 20.263 -8.954 1.00 74.56 127 GLU A CA 1
ATOM 989 C C . GLU A 1 127 ? 14.743 19.595 -9.177 1.00 74.56 127 GLU A C 1
ATOM 991 O O . GLU A 1 127 ? 15.306 19.023 -8.237 1.00 74.56 127 GLU A O 1
ATOM 996 N N . PRO A 1 128 ? 15.295 19.664 -10.402 1.00 68.31 128 PRO A N 1
ATOM 997 C CA . PRO A 1 128 ? 16.600 19.098 -10.697 1.00 68.31 128 PRO A CA 1
ATOM 998 C C . PRO A 1 128 ? 17.676 19.786 -9.856 1.00 68.31 128 PRO A C 1
ATOM 1000 O O . PRO A 1 128 ? 17.927 20.983 -9.982 1.00 68.31 128 PRO A O 1
ATOM 1003 N N . VAL A 1 129 ? 18.339 19.006 -9.005 1.00 62.50 129 VAL A N 1
ATOM 1004 C CA . VAL A 1 129 ? 19.480 19.484 -8.226 1.00 62.50 129 VAL A CA 1
ATOM 1005 C C . VAL A 1 129 ? 20.705 19.500 -9.139 1.00 62.50 129 VAL A C 1
ATOM 1007 O O . VAL A 1 129 ? 21.046 18.451 -9.695 1.00 62.50 129 VAL A O 1
ATOM 1010 N N . PRO A 1 130 ? 21.393 20.643 -9.311 1.00 61.41 130 PRO A N 1
ATOM 1011 C CA . PRO A 1 130 ? 22.611 20.686 -10.104 1.00 61.41 130 PRO A CA 1
ATOM 1012 C C . PRO A 1 130 ? 23.654 19.770 -9.459 1.00 61.41 130 PRO A C 1
ATOM 1014 O O . PRO A 1 130 ? 24.064 19.977 -8.316 1.00 61.41 130 PRO A O 1
ATOM 1017 N N . THR A 1 131 ? 24.083 18.736 -10.181 1.00 56.31 131 THR A N 1
ATOM 1018 C CA . THR A 1 131 ? 25.189 17.888 -9.741 1.00 56.31 131 THR A CA 1
ATOM 1019 C C . THR A 1 131 ? 26.456 18.729 -9.788 1.00 56.31 131 THR A C 1
ATOM 1021 O O . THR A 1 131 ? 26.914 19.088 -10.873 1.00 56.31 131 THR A O 1
ATOM 1024 N N . THR A 1 132 ? 27.015 19.084 -8.633 1.00 52.56 132 THR A N 1
ATOM 1025 C CA . THR A 1 132 ? 28.344 19.690 -8.590 1.00 52.56 132 THR A CA 1
ATOM 1026 C C . THR A 1 132 ? 29.341 18.723 -9.220 1.00 52.56 132 THR A C 1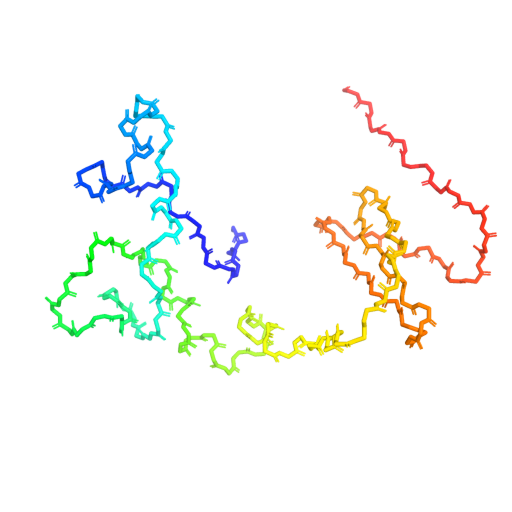
ATOM 1028 O O . THR A 1 132 ? 29.391 17.540 -8.883 1.00 52.56 132 THR A O 1
ATOM 1031 N N . ASP A 1 133 ? 30.082 19.249 -10.189 1.00 42.75 133 ASP A N 1
ATOM 1032 C CA . ASP A 1 133 ? 31.137 18.571 -10.929 1.00 42.75 133 ASP A CA 1
ATOM 1033 C C . ASP A 1 133 ? 32.063 17.784 -9.980 1.00 42.75 133 ASP A C 1
ATOM 1035 O O . ASP A 1 133 ? 32.562 18.317 -8.982 1.00 42.75 133 ASP A O 1
ATOM 1039 N N . ARG A 1 134 ? 32.254 16.492 -10.274 1.00 48.47 134 ARG A N 1
ATOM 1040 C CA . ARG A 1 134 ? 33.021 15.546 -9.444 1.00 48.47 134 ARG A CA 1
ATOM 1041 C C . ARG A 1 134 ? 34.517 15.875 -9.382 1.00 48.47 134 ARG A C 1
ATOM 1043 O O . ARG A 1 134 ? 35.194 15.307 -8.527 1.00 48.47 134 ARG A O 1
ATOM 1050 N N . ASP A 1 135 ? 35.011 16.794 -10.211 1.00 40.66 135 ASP A N 1
ATOM 1051 C CA . ASP A 1 135 ? 36.444 17.079 -10.350 1.00 40.66 135 ASP A CA 1
ATOM 1052 C C . ASP A 1 135 ? 36.975 18.266 -9.523 1.00 40.66 135 ASP A C 1
ATOM 1054 O O . ASP A 1 135 ? 38.137 18.653 -9.672 1.00 40.66 135 ASP A O 1
ATOM 1058 N N . ARG A 1 136 ? 36.198 18.841 -8.587 1.00 38.12 136 ARG A N 1
ATOM 1059 C CA . ARG A 1 136 ? 36.712 19.940 -7.740 1.00 38.12 136 ARG A CA 1
ATOM 1060 C C . ARG A 1 136 ? 36.284 19.850 -6.269 1.00 38.12 136 ARG A C 1
ATOM 1062 O O . ARG A 1 136 ? 35.163 20.230 -5.933 1.00 38.12 136 ARG A O 1
ATOM 1069 N N . PRO A 1 137 ? 37.166 19.430 -5.342 1.00 36.03 137 PRO A N 1
ATOM 1070 C CA . PRO A 1 137 ? 36.859 19.511 -3.922 1.00 36.03 137 PRO A CA 1
ATOM 1071 C C . PRO A 1 137 ? 36.967 20.977 -3.472 1.00 36.03 137 PRO A C 1
ATOM 1073 O O . PRO A 1 137 ? 38.033 21.578 -3.584 1.00 36.03 137 PRO A O 1
ATOM 1076 N N . GLY A 1 138 ? 35.880 21.559 -2.948 1.00 34.31 138 GLY A N 1
ATOM 1077 C CA . GLY A 1 138 ? 35.992 22.735 -2.071 1.00 34.31 138 GLY A CA 1
ATOM 1078 C C . GLY A 1 138 ? 35.199 24.005 -2.398 1.00 34.31 138 GLY A C 1
ATOM 1079 O O . GLY A 1 138 ? 35.699 25.089 -2.109 1.00 34.31 138 GLY A O 1
ATOM 1080 N N . ARG A 1 139 ? 33.964 23.943 -2.917 1.00 38.09 139 ARG A N 1
ATOM 1081 C CA . ARG A 1 139 ? 33.035 25.083 -2.762 1.00 38.09 139 ARG A CA 1
ATOM 1082 C C . ARG A 1 139 ? 31.651 24.624 -2.324 1.00 38.09 139 ARG A C 1
ATOM 1084 O O . ARG A 1 139 ? 30.898 24.056 -3.104 1.00 38.09 139 ARG A O 1
ATOM 1091 N N . ASN A 1 140 ? 31.324 24.925 -1.070 1.00 39.66 140 ASN A N 1
ATOM 1092 C CA . ASN A 1 140 ? 29.961 24.912 -0.558 1.00 39.66 140 ASN A CA 1
ATOM 1093 C C . ASN A 1 140 ? 29.188 26.009 -1.303 1.00 39.66 140 ASN A C 1
ATOM 1095 O O . ASN A 1 140 ? 29.332 27.190 -0.991 1.00 39.66 140 ASN A O 1
ATOM 1099 N N . GLY A 1 141 ? 28.437 25.636 -2.339 1.00 37.28 141 GLY A N 1
ATOM 1100 C CA . GLY A 1 141 ? 27.508 26.541 -3.007 1.00 37.28 141 GLY A CA 1
ATOM 1101 C C . GLY A 1 141 ? 26.347 26.841 -2.066 1.00 37.28 141 GLY A C 1
ATOM 1102 O O . GLY A 1 141 ? 25.463 26.009 -1.888 1.00 37.28 141 GLY A O 1
ATOM 1103 N N . SER A 1 142 ? 26.375 28.003 -1.422 1.00 41.44 142 SER A N 1
ATOM 1104 C CA . SER A 1 142 ? 25.256 28.523 -0.643 1.00 41.44 142 SER A CA 1
ATOM 1105 C C . SER A 1 142 ? 24.078 28.813 -1.577 1.00 41.44 142 SER A C 1
ATOM 1107 O O . SER A 1 142 ? 24.187 29.672 -2.451 1.00 41.44 142 SER A O 1
ATOM 1109 N N . CYS A 1 143 ? 22.954 28.120 -1.389 1.00 35.31 143 CYS A N 1
ATOM 1110 C CA . CYS A 1 143 ? 21.671 28.573 -1.921 1.00 35.31 143 CYS A CA 1
ATOM 1111 C C . CYS A 1 143 ? 21.200 29.740 -1.046 1.00 35.31 143 CYS A C 1
ATOM 1113 O O . CYS A 1 143 ? 20.899 29.538 0.129 1.00 35.31 143 CYS A O 1
ATOM 1115 N N . SER A 1 144 ? 21.177 30.957 -1.587 1.00 35.16 144 SER A N 1
ATOM 1116 C CA . SER A 1 144 ? 20.498 32.077 -0.927 1.00 35.16 144 SER A CA 1
ATOM 1117 C C . SER A 1 144 ? 18.980 31.890 -1.047 1.00 35.16 144 SER A C 1
ATOM 1119 O O . SER A 1 144 ? 18.518 31.525 -2.131 1.00 35.16 144 SER A O 1
ATOM 1121 N N . PRO A 1 145 ? 18.195 32.129 0.018 1.00 34.62 145 PRO A N 1
ATOM 1122 C CA . PRO A 1 145 ? 16.739 32.087 -0.070 1.00 34.62 145 PRO A CA 1
ATOM 1123 C C . PRO A 1 145 ? 16.207 33.262 -0.916 1.00 34.62 145 PRO A C 1
ATOM 1125 O O . PRO A 1 145 ? 16.841 34.324 -0.940 1.00 34.62 145 PRO A O 1
ATOM 1128 N N . PRO A 1 146 ? 15.064 33.102 -1.611 1.00 36.41 146 PRO A N 1
ATOM 1129 C CA . PRO A 1 146 ? 14.427 34.205 -2.327 1.00 36.41 146 PRO A CA 1
ATOM 1130 C C . PRO A 1 146 ? 13.880 35.258 -1.343 1.00 36.41 146 PRO A C 1
ATOM 1132 O O . PRO A 1 146 ? 13.533 34.909 -0.210 1.00 36.41 146 PRO A O 1
ATOM 1135 N N . PRO A 1 147 ? 13.813 36.543 -1.744 1.00 40.91 147 PRO A N 1
ATOM 1136 C CA . PRO A 1 147 ? 13.214 37.585 -0.918 1.00 40.91 147 PRO A CA 1
ATOM 1137 C C . PRO A 1 147 ? 11.700 37.366 -0.763 1.00 40.91 147 PRO A C 1
ATOM 1139 O O . PRO A 1 147 ? 11.056 36.830 -1.664 1.00 40.91 147 PRO A O 1
ATOM 1142 N N . ILE A 1 148 ? 11.203 37.772 0.409 1.00 52.28 148 ILE A N 1
ATOM 1143 C CA . ILE A 1 148 ? 9.826 37.635 0.918 1.00 52.28 148 ILE A CA 1
ATOM 1144 C C . ILE A 1 148 ? 8.814 38.299 -0.018 1.00 52.28 148 ILE A C 1
ATOM 1146 O O . ILE A 1 148 ? 9.096 39.440 -0.452 1.00 52.28 148 ILE A O 1
#

pLDDT: mean 73.05, std 19.06, range [33.84, 95.31]

Organism: NCBI:txid1129896

Radius of gyration: 21.57 Å; chains: 1; bounding box: 56×51×39 Å

Sequence (148 aa):
MPVSRSLEEITDLPEELLQDPTWERSGHTISFRDGCRVPLPWSGDHPPFGFTAHGIQPWLPQPEAWKSKTVAAETGDPDSMLTLYRTAPHSDSAAHCPPCVATLCLAAITHRCPRLRRWTVVSVCREPVPTTDRDRPGRNGSCSPPPI

Secondary structure (DSSP, 8-state):
----SSPPP-----GGG---HHHHHTTS---HHHHTTSPP--SSSSTTTTSS-TT---SSPPPGGGGGGSHHHHTT-TTSHHHHHHHS------S------EEEETTEEEEEETTTTEEEEEE--SSPPP---TT--------PPPP-

Foldseek 3Di:
DPDDQDDDFDPDWPPVLQDDPCCVVVVNPDRRVVSVVQFAQADDQDPVNPSDPPPDHDSTDDDSSCSCVHVVNQPPPCPHPVVVVVVPPPPPCPPPDPDFDWDDDVFWTWTQDPVVRDIDIDGPDPDDDPDDDPPDPDDPPDDDDDDD